Protein AF-A0A523Q6M3-F1 (afdb_monomer_lite)

Foldseek 3Di:
DDDCPPVCVVLVVVVVVCVVCVVVVNNDDDDDDPPPPPVVVVVCVVSVDDDDPPDDDDDDDDDDDPVD

Radius of gyration: 15.51 Å; chains: 1; bounding box: 35×27×35 Å

pLDDT: mean 88.48, std 12.7, range [41.44, 98.44]

Secondary structure (DSSP, 8-state):
---GGGSSHHHHHHHHHHHHHHHTT---------TT-HHHHHHHHHTT----SS--------SS-TT-

Sequence (68 aa):
MGADWRSGLGKQLVEACLQGLATLGIAKSHIDVFRTNTLGQKFWEATGWKVRDDIVRLSFIRGTNENA

Structure (mmCIF, N/CA/C/O backbone):
data_AF-A0A523Q6M3-F1
#
_entry.id   AF-A0A523Q6M3-F1
#
loop_
_atom_site.group_PDB
_atom_site.id
_atom_site.type_symbol
_atom_site.label_atom_id
_atom_site.label_alt_id
_atom_site.label_comp_id
_atom_site.label_asym_id
_atom_site.label_entity_id
_atom_site.label_seq_id
_atom_site.pdbx_PDB_ins_code
_atom_site.Cartn_x
_atom_site.Cartn_y
_atom_site.Cartn_z
_atom_site.occupancy
_atom_site.B_iso_or_equiv
_atom_site.auth_seq_id
_atom_site.auth_comp_id
_atom_site.auth_asym_id
_atom_site.auth_atom_id
_atom_site.pdbx_PDB_model_num
ATOM 1 N N . MET A 1 1 ? 24.314 -8.617 15.260 1.00 41.44 1 MET A N 1
ATOM 2 C CA . MET A 1 1 ? 23.142 -7.755 15.526 1.00 41.44 1 MET A CA 1
ATOM 3 C C . MET A 1 1 ? 22.161 -7.945 14.385 1.00 41.44 1 MET A C 1
ATOM 5 O O . MET A 1 1 ? 22.464 -7.553 13.267 1.00 41.44 1 MET A O 1
ATOM 9 N N . GLY A 1 2 ? 21.069 -8.672 14.631 1.00 52.78 2 GLY A N 1
ATOM 10 C CA . GLY A 1 2 ? 20.027 -8.899 13.628 1.00 52.78 2 GLY A CA 1
ATOM 11 C C . GLY A 1 2 ? 19.247 -7.613 13.386 1.00 52.78 2 GLY A C 1
ATOM 12 O O . GLY A 1 2 ? 19.052 -6.827 14.307 1.00 52.78 2 GLY A O 1
ATOM 13 N N . ALA A 1 3 ? 18.858 -7.370 12.142 1.00 58.69 3 ALA A N 1
ATOM 14 C CA . ALA A 1 3 ? 18.212 -6.126 11.770 1.00 58.69 3 ALA A CA 1
ATOM 15 C C . ALA A 1 3 ? 16.785 -6.056 12.364 1.00 58.69 3 ALA A C 1
ATOM 17 O O . ALA A 1 3 ? 15.940 -6.909 12.095 1.00 58.69 3 ALA A O 1
ATOM 18 N N . ASP A 1 4 ? 16.548 -5.029 13.182 1.00 63.75 4 ASP A N 1
ATOM 19 C CA . ASP A 1 4 ? 15.366 -4.784 14.034 1.00 63.75 4 ASP A CA 1
ATOM 20 C C . ASP A 1 4 ? 14.079 -4.420 13.255 1.00 63.75 4 ASP A C 1
ATOM 22 O O . ASP A 1 4 ? 13.035 -4.106 13.810 1.00 63.75 4 ASP A O 1
ATOM 26 N N . TRP A 1 5 ? 14.081 -4.505 11.925 1.00 66.06 5 TRP A N 1
ATOM 27 C CA . TRP A 1 5 ? 12.903 -4.172 11.108 1.00 66.06 5 TRP A CA 1
ATOM 28 C C . TRP A 1 5 ? 11.728 -5.151 11.284 1.00 66.06 5 TRP A C 1
ATOM 30 O O . TRP A 1 5 ? 10.631 -4.902 10.786 1.00 66.06 5 TRP A O 1
ATOM 40 N N . ARG A 1 6 ? 11.937 -6.266 11.996 1.00 68.62 6 ARG A N 1
ATOM 41 C CA . ARG A 1 6 ? 10.909 -7.273 12.308 1.00 68.62 6 ARG A CA 1
ATOM 42 C C . ARG A 1 6 ? 10.181 -7.036 13.633 1.00 68.62 6 ARG A C 1
ATOM 44 O O . ARG A 1 6 ? 9.249 -7.779 13.920 1.00 68.62 6 ARG A O 1
ATOM 51 N N . SER A 1 7 ? 10.541 -6.013 14.412 1.00 77.12 7 SER A N 1
ATOM 52 C CA . SER A 1 7 ? 9.874 -5.684 15.687 1.00 77.12 7 SER A CA 1
ATOM 53 C C . SER A 1 7 ? 8.452 -5.129 15.529 1.00 77.12 7 SER A C 1
ATOM 55 O O . SER A 1 7 ? 7.769 -4.856 16.512 1.00 77.12 7 SER A O 1
ATOM 57 N N . GLY A 1 8 ? 7.969 -4.973 14.291 1.00 87.69 8 GLY A N 1
ATOM 58 C CA . GLY A 1 8 ? 6.627 -4.467 14.004 1.00 87.69 8 GLY A CA 1
ATOM 59 C C . GLY A 1 8 ? 6.516 -2.943 14.054 1.00 87.69 8 GLY A C 1
ATOM 60 O O . GLY A 1 8 ? 5.421 -2.420 13.851 1.00 87.69 8 GLY A O 1
ATOM 61 N N . LEU A 1 9 ? 7.628 -2.225 14.249 1.00 91.12 9 LEU A N 1
ATOM 62 C CA . LEU A 1 9 ? 7.659 -0.761 14.308 1.00 91.12 9 LEU A CA 1
ATOM 63 C C . LEU A 1 9 ? 7.024 -0.110 13.069 1.00 91.12 9 LEU A C 1
ATOM 65 O O . LEU A 1 9 ? 6.227 0.812 13.199 1.00 91.12 9 LEU A O 1
ATOM 69 N N . GLY A 1 10 ? 7.295 -0.640 11.871 1.00 90.88 10 GLY A N 1
ATOM 70 C CA . GLY A 1 10 ? 6.690 -0.133 10.634 1.00 90.88 10 GLY A CA 1
ATOM 71 C C . GLY A 1 10 ? 5.158 -0.185 10.646 1.00 90.88 10 GLY A C 1
ATOM 72 O O . GLY A 1 10 ? 4.512 0.775 10.242 1.00 90.88 10 GLY A O 1
ATOM 73 N N . LYS A 1 11 ? 4.565 -1.265 11.173 1.00 92.94 11 LYS A N 1
ATOM 74 C CA . LYS A 1 11 ? 3.104 -1.382 11.307 1.00 92.94 11 LYS A CA 1
ATOM 75 C C . LYS A 1 11 ? 2.558 -0.363 12.310 1.00 92.94 11 LYS A C 1
ATOM 77 O O . LYS A 1 11 ? 1.542 0.263 12.036 1.00 92.94 11 LYS A O 1
ATOM 82 N N . GLN A 1 12 ? 3.237 -0.184 13.444 1.00 94.69 12 GLN A N 1
ATOM 83 C CA . GLN A 1 12 ? 2.824 0.774 14.478 1.00 94.69 12 GLN A CA 1
ATOM 84 C C . GLN A 1 12 ? 2.857 2.219 13.963 1.00 94.69 12 GLN A C 1
ATOM 86 O O . GLN A 1 12 ? 1.927 2.978 14.215 1.00 94.69 12 GLN A O 1
ATOM 91 N N . LEU A 1 13 ? 3.893 2.581 13.200 1.00 95.19 13 LEU A N 1
ATOM 92 C CA . LEU A 1 13 ? 4.007 3.905 12.587 1.00 95.19 13 LEU A CA 1
ATOM 93 C C . LEU A 1 13 ? 2.879 4.164 11.581 1.00 95.19 13 LEU A C 1
ATOM 95 O O . LEU A 1 13 ? 2.251 5.218 11.630 1.00 95.19 13 LEU A O 1
ATOM 99 N N . VAL A 1 14 ? 2.590 3.195 10.706 1.00 95.75 14 VAL A N 1
ATOM 100 C CA . VAL A 1 14 ? 1.489 3.307 9.734 1.00 95.75 14 VAL A CA 1
ATOM 101 C C . VAL A 1 14 ? 0.147 3.484 10.442 1.00 95.75 14 VAL A C 1
ATOM 103 O O . VAL A 1 14 ? -0.607 4.384 10.081 1.00 95.75 14 VAL A O 1
ATOM 106 N N . GLU A 1 15 ? -0.133 2.679 11.470 1.00 96.00 15 GLU A N 1
ATOM 107 C CA . GLU A 1 15 ? -1.379 2.766 12.240 1.00 96.00 15 GLU A CA 1
ATOM 108 C C . GLU A 1 15 ? -1.538 4.137 12.910 1.00 96.00 15 GLU A C 1
ATOM 110 O O . GLU A 1 15 ? -2.590 4.763 12.801 1.00 96.00 15 GLU A O 1
ATOM 115 N N . ALA A 1 16 ? -0.477 4.652 13.539 1.00 97.62 16 ALA A N 1
ATOM 116 C CA . ALA A 1 16 ? -0.500 5.971 14.166 1.00 97.62 16 ALA A CA 1
ATOM 117 C C . ALA A 1 16 ? -0.805 7.088 13.151 1.00 97.62 16 ALA A C 1
ATOM 119 O O . ALA A 1 16 ? -1.610 7.981 13.431 1.00 97.62 16 ALA A O 1
ATOM 120 N N . CYS A 1 17 ? -0.212 7.024 11.953 1.00 97.44 17 CYS A N 1
ATOM 121 C CA . CYS A 1 17 ? -0.503 7.970 10.877 1.00 97.44 17 CYS A CA 1
ATOM 122 C C . CYS A 1 17 ? -1.955 7.866 10.392 1.00 97.44 17 CYS A C 1
ATOM 124 O O . CYS A 1 17 ? -2.630 8.888 10.275 1.00 97.44 17 CYS A O 1
ATOM 126 N N . LEU A 1 18 ? -2.450 6.6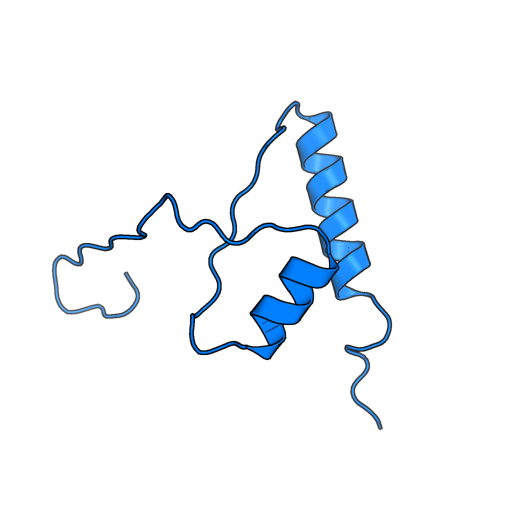52 10.127 1.00 97.50 18 LEU A N 1
ATOM 127 C CA . LEU A 1 18 ? -3.824 6.435 9.661 1.00 97.50 18 LEU A CA 1
ATOM 128 C C . LEU A 1 18 ? -4.854 6.881 10.702 1.00 97.50 18 LEU A C 1
ATOM 130 O O . LEU A 1 18 ? -5.842 7.517 10.340 1.00 97.50 18 LEU A O 1
ATOM 134 N N . GLN A 1 19 ? -4.598 6.632 11.986 1.00 98.00 19 GLN A N 1
ATOM 135 C CA . GLN A 1 19 ? -5.451 7.109 13.069 1.00 98.00 19 GLN A CA 1
ATOM 136 C C . GLN A 1 19 ? -5.499 8.642 13.110 1.00 98.00 19 GLN A C 1
ATOM 138 O O . GLN A 1 19 ? -6.582 9.211 13.241 1.00 98.00 19 GLN A O 1
ATOM 143 N N . GLY A 1 20 ? -4.354 9.316 12.958 1.00 98.44 20 GLY A N 1
ATOM 144 C CA . GLY A 1 20 ? -4.296 10.779 12.885 1.00 98.44 20 GLY A CA 1
ATOM 145 C C . GLY A 1 20 ? -5.014 11.351 11.659 1.00 98.44 20 GLY A C 1
ATOM 146 O O . GLY A 1 20 ? -5.696 12.365 11.756 1.00 98.44 20 GLY A O 1
ATOM 147 N N . LEU A 1 21 ? -4.926 10.686 10.506 1.00 98.31 21 LEU A N 1
ATOM 148 C CA . LEU A 1 21 ? -5.693 11.073 9.317 1.00 98.31 21 LEU A CA 1
ATOM 149 C C . LEU A 1 21 ? -7.202 10.890 9.544 1.00 98.31 21 LEU A C 1
ATOM 151 O O . LEU A 1 21 ? -7.991 11.773 9.203 1.00 98.31 21 LEU A O 1
ATOM 155 N N . ALA A 1 22 ? -7.603 9.792 10.184 1.00 98.12 22 ALA A N 1
ATOM 156 C CA . ALA A 1 22 ? -9.000 9.516 10.489 1.00 98.12 22 ALA A CA 1
ATOM 157 C C . ALA A 1 22 ? -9.613 10.553 11.448 1.00 98.12 22 ALA A C 1
ATOM 159 O O . ALA A 1 22 ? -10.755 10.961 11.232 1.00 98.12 22 ALA A O 1
ATOM 160 N N . THR A 1 23 ? -8.876 11.037 12.460 1.00 98.44 23 THR A N 1
ATOM 161 C CA . THR A 1 23 ? -9.386 12.094 13.362 1.00 98.44 23 THR A CA 1
ATOM 162 C C . THR A 1 23 ? -9.620 13.428 12.651 1.00 98.44 23 THR A C 1
ATOM 164 O O . THR A 1 23 ? -10.463 14.209 13.086 1.00 98.44 23 THR A O 1
ATOM 167 N N . LEU A 1 24 ? -8.932 13.670 11.532 1.00 98.44 24 LEU A N 1
ATOM 168 C CA . LEU A 1 24 ? -9.139 14.827 10.657 1.00 98.44 24 LEU A CA 1
ATOM 169 C C . LEU A 1 24 ? -10.255 14.607 9.617 1.00 98.44 24 LEU A C 1
ATOM 171 O O . LEU A 1 24 ? -10.472 15.461 8.760 1.00 98.44 24 LEU A O 1
ATOM 175 N N . GLY A 1 25 ? -10.955 13.468 9.659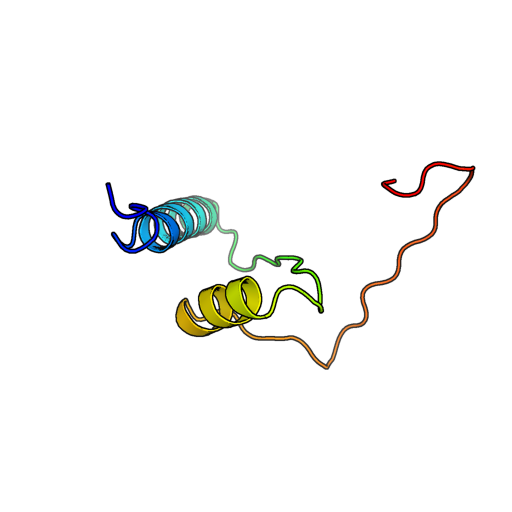 1.00 98.12 25 GLY A N 1
ATOM 176 C CA . GLY A 1 25 ? -11.999 13.117 8.693 1.00 98.12 25 GLY A CA 1
ATOM 177 C C . GLY A 1 25 ? -11.470 12.603 7.349 1.00 98.12 25 GLY A C 1
ATOM 178 O O . GLY A 1 25 ? -12.234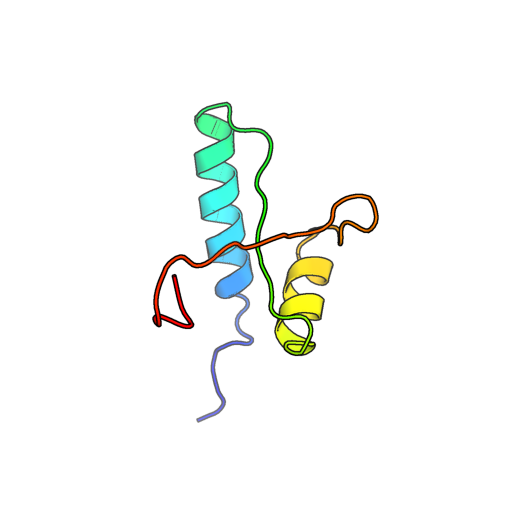 12.495 6.388 1.00 98.12 25 GLY A O 1
ATOM 179 N N . ILE A 1 26 ? -10.180 12.267 7.252 1.00 98.25 26 ILE A N 1
ATOM 180 C CA . ILE A 1 26 ? -9.572 11.735 6.028 1.00 98.25 26 ILE A CA 1
ATOM 181 C C . ILE A 1 26 ? -9.726 10.213 6.028 1.00 98.25 26 ILE A C 1
ATOM 183 O O . ILE A 1 26 ? -8.991 9.489 6.692 1.00 98.25 26 ILE A O 1
ATOM 187 N N . ALA A 1 27 ? -10.696 9.722 5.257 1.00 96.81 27 ALA A N 1
ATOM 188 C CA . ALA A 1 27 ? -11.069 8.306 5.248 1.00 96.81 27 ALA A CA 1
ATOM 189 C C . ALA A 1 27 ? -10.267 7.433 4.265 1.00 96.81 27 ALA A C 1
ATOM 191 O O . ALA A 1 27 ? -10.380 6.208 4.295 1.00 96.81 27 ALA A O 1
ATOM 192 N N . LYS A 1 28 ? -9.504 8.036 3.345 1.00 95.50 28 LYS A N 1
ATOM 193 C CA . LYS A 1 28 ? -8.816 7.303 2.277 1.00 95.50 28 LYS A CA 1
ATOM 194 C C . LYS A 1 28 ? -7.406 7.827 2.066 1.00 95.50 28 LYS A C 1
ATOM 196 O O . LYS A 1 28 ? -7.189 9.028 1.928 1.00 95.50 28 LYS A O 1
ATOM 201 N N . SER A 1 29 ? -6.466 6.899 1.965 1.00 95.94 29 SER A N 1
ATOM 202 C CA . SER A 1 29 ? -5.072 7.171 1.635 1.00 95.94 29 SER A CA 1
ATOM 203 C C . SER A 1 29 ? -4.612 6.230 0.530 1.00 95.94 29 SER A C 1
ATOM 205 O O . SER A 1 29 ? -5.161 5.142 0.348 1.00 95.94 29 SER A O 1
ATOM 207 N N . HIS A 1 30 ? -3.609 6.667 -0.222 1.00 95.12 30 HIS A N 1
ATOM 208 C CA . HIS A 1 30 ? -2.977 5.897 -1.284 1.00 95.12 30 HIS A CA 1
ATO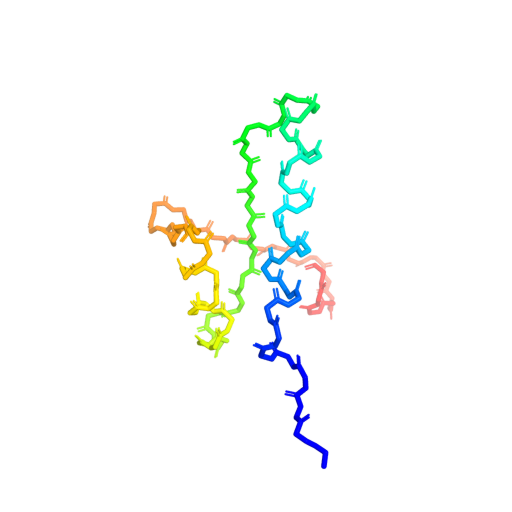M 209 C C . HIS A 1 30 ? -1.466 5.916 -1.068 1.00 95.12 30 HIS A C 1
ATOM 211 O O . HIS A 1 30 ? -0.922 6.905 -0.582 1.00 95.12 30 HIS A O 1
ATOM 217 N N . ILE A 1 31 ? -0.806 4.827 -1.445 1.00 95.81 31 ILE A N 1
ATOM 218 C CA . ILE A 1 31 ? 0.649 4.692 -1.428 1.00 95.81 31 ILE A CA 1
ATOM 219 C C . ILE A 1 31 ? 1.119 4.242 -2.804 1.00 95.81 31 ILE A C 1
ATOM 221 O O . ILE A 1 31 ? 0.401 3.529 -3.507 1.00 95.81 31 ILE A O 1
ATOM 225 N N . ASP A 1 32 ? 2.340 4.627 -3.153 1.00 94.06 32 ASP A N 1
ATOM 226 C CA . ASP A 1 32 ? 3.049 4.089 -4.303 1.00 94.06 32 ASP A CA 1
ATOM 227 C C . ASP A 1 32 ? 4.166 3.180 -3.826 1.00 94.06 32 ASP A C 1
ATOM 229 O O . ASP A 1 32 ? 4.952 3.522 -2.942 1.00 94.06 32 ASP A O 1
ATOM 233 N N . VAL A 1 33 ? 4.233 2.000 -4.427 1.00 94.12 33 VAL A N 1
ATOM 234 C CA . VAL A 1 33 ? 5.262 1.008 -4.143 1.00 94.12 33 VAL A CA 1
ATOM 235 C C . VAL A 1 33 ? 5.831 0.567 -5.477 1.00 94.12 33 VAL A C 1
ATOM 237 O O . VAL A 1 33 ? 5.082 0.222 -6.392 1.00 94.12 33 VAL A O 1
ATOM 240 N N . PHE A 1 34 ? 7.159 0.561 -5.600 1.00 94.12 34 PHE A N 1
ATOM 241 C CA . PHE A 1 34 ? 7.802 0.043 -6.803 1.00 94.12 34 PHE A CA 1
ATOM 242 C C . PHE A 1 34 ? 7.336 -1.387 -7.086 1.00 94.12 34 PHE A C 1
ATOM 244 O O . PHE A 1 34 ? 7.352 -2.250 -6.203 1.00 94.12 34 PHE A O 1
ATOM 251 N N . ARG A 1 35 ? 6.987 -1.661 -8.349 1.00 91.25 35 ARG A N 1
ATOM 252 C CA . ARG A 1 35 ? 6.567 -2.997 -8.806 1.00 91.25 35 ARG A CA 1
ATOM 253 C C . ARG A 1 35 ? 7.629 -4.068 -8.533 1.00 91.25 35 ARG A C 1
ATOM 255 O O . ARG A 1 35 ? 7.292 -5.225 -8.311 1.00 91.25 35 ARG A O 1
ATOM 262 N N . THR A 1 36 ? 8.899 -3.679 -8.516 1.00 95.69 36 THR A N 1
ATOM 263 C CA . THR A 1 36 ? 10.041 -4.555 -8.227 1.00 95.69 36 THR A CA 1
ATOM 264 C C . THR A 1 36 ? 10.282 -4.766 -6.729 1.00 95.69 36 THR A C 1
ATOM 266 O O . THR A 1 36 ? 10.987 -5.699 -6.354 1.00 95.69 36 THR A O 1
ATOM 269 N N . ASN A 1 37 ? 9.681 -3.956 -5.850 1.00 95.69 37 ASN A N 1
ATOM 270 C CA . ASN A 1 37 ? 9.815 -4.101 -4.402 1.00 95.69 37 ASN A CA 1
ATOM 271 C C . ASN A 1 37 ? 8.775 -5.088 -3.847 1.00 95.69 37 ASN A C 1
ATOM 273 O O . ASN A 1 37 ? 7.794 -4.708 -3.203 1.00 95.69 37 ASN A O 1
ATOM 277 N N . THR A 1 38 ? 9.003 -6.378 -4.091 1.00 95.31 38 THR A N 1
ATOM 278 C CA . THR A 1 38 ? 8.098 -7.456 -3.664 1.00 95.31 38 THR A CA 1
ATOM 279 C C . THR A 1 38 ? 7.999 -7.587 -2.143 1.00 95.31 38 THR A C 1
ATOM 281 O O . THR A 1 38 ? 6.958 -7.985 -1.628 1.00 95.31 38 THR A O 1
ATOM 284 N N . LEU A 1 39 ? 9.064 -7.258 -1.401 1.00 93.75 39 LEU A N 1
ATOM 285 C CA . LEU A 1 39 ? 9.042 -7.259 0.067 1.00 93.75 39 LEU A CA 1
ATOM 286 C C . LEU A 1 39 ? 8.145 -6.141 0.607 1.00 93.75 39 LEU A C 1
ATOM 288 O O . LEU A 1 39 ? 7.333 -6.387 1.497 1.00 93.75 39 LEU A O 1
ATOM 292 N N . GLY A 1 40 ? 8.250 -4.939 0.035 1.00 93.94 40 GLY A N 1
ATOM 293 C CA . GLY A 1 40 ? 7.388 -3.809 0.370 1.00 93.94 40 GLY A CA 1
ATOM 294 C C . GLY A 1 40 ? 5.922 -4.093 0.052 1.00 93.94 40 GLY A C 1
ATOM 295 O O . GLY A 1 40 ? 5.071 -3.872 0.905 1.00 93.94 40 GLY A O 1
ATOM 296 N N . GLN A 1 41 ? 5.624 -4.652 -1.125 1.00 95.12 41 GLN A N 1
ATOM 297 C CA . GLN A 1 41 ? 4.253 -5.044 -1.489 1.00 95.12 41 GLN A CA 1
ATOM 298 C C . GLN A 1 41 ? 3.646 -6.005 -0.457 1.00 95.12 41 GLN A C 1
ATOM 300 O O . GLN A 1 41 ? 2.585 -5.719 0.092 1.00 95.12 41 GLN A O 1
ATOM 305 N N . LYS A 1 42 ? 4.380 -7.066 -0.086 1.00 94.38 42 LYS A N 1
ATOM 306 C CA . LYS A 1 42 ? 3.944 -8.017 0.951 1.00 94.38 42 LYS A CA 1
ATOM 307 C C . LYS A 1 42 ? 3.691 -7.352 2.304 1.00 94.38 42 LYS A C 1
ATOM 309 O O . LYS A 1 42 ? 2.742 -7.723 2.987 1.00 94.38 42 LYS A O 1
ATOM 314 N N . PHE A 1 43 ? 4.521 -6.388 2.705 1.00 94.75 43 PHE A N 1
ATOM 315 C CA . PHE A 1 43 ? 4.303 -5.630 3.940 1.00 94.75 43 PHE A CA 1
ATOM 316 C C . PHE A 1 43 ? 2.984 -4.839 3.898 1.00 94.75 43 PHE A C 1
ATOM 318 O O . PHE A 1 43 ? 2.201 -4.894 4.848 1.00 94.75 43 PHE A O 1
ATOM 325 N N . TRP A 1 44 ? 2.712 -4.133 2.800 1.00 96.44 44 TRP A N 1
ATOM 326 C CA . TRP A 1 44 ? 1.505 -3.317 2.670 1.00 96.44 44 TRP A 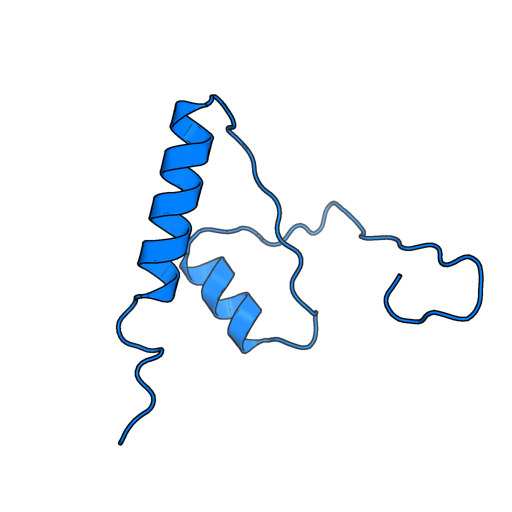CA 1
ATOM 327 C C . TRP A 1 44 ? 0.233 -4.169 2.581 1.00 96.44 44 TRP A C 1
ATOM 329 O O . TRP A 1 44 ? -0.734 -3.900 3.292 1.00 96.44 44 TRP A O 1
ATOM 339 N N . GLU A 1 45 ? 0.254 -5.260 1.815 1.00 95.31 45 GLU A N 1
ATOM 340 C CA . GLU A 1 45 ? -0.853 -6.226 1.784 1.00 95.31 45 GLU A CA 1
ATOM 341 C C . GLU A 1 45 ? -1.125 -6.823 3.177 1.00 95.31 45 GLU A C 1
ATOM 343 O O . GLU A 1 45 ? -2.269 -6.855 3.634 1.00 95.31 45 GLU A O 1
ATOM 348 N N . ALA A 1 46 ? -0.075 -7.209 3.912 1.00 93.00 46 ALA A N 1
ATOM 349 C CA . ALA A 1 46 ? -0.199 -7.741 5.272 1.00 93.00 46 ALA A CA 1
ATOM 350 C C . ALA A 1 46 ? -0.698 -6.708 6.304 1.00 93.00 46 ALA A C 1
ATOM 352 O O . ALA A 1 46 ? -1.170 -7.086 7.377 1.00 93.00 46 ALA A O 1
ATOM 353 N N . THR A 1 47 ? -0.601 -5.411 5.999 1.00 92.75 47 THR A N 1
ATOM 354 C CA . THR A 1 47 ? -1.141 -4.315 6.824 1.00 92.75 47 THR A CA 1
ATOM 355 C C . THR A 1 47 ? -2.523 -3.845 6.358 1.00 92.75 47 THR A C 1
ATOM 357 O O . THR A 1 47 ? -3.018 -2.831 6.837 1.00 92.75 47 THR A O 1
ATOM 360 N N . GLY A 1 48 ? -3.182 -4.604 5.474 1.00 93.62 48 GLY A N 1
ATOM 361 C CA . GLY A 1 48 ? -4.572 -4.380 5.067 1.00 93.62 48 GLY A CA 1
ATOM 362 C C . GLY A 1 48 ? -4.747 -3.471 3.849 1.00 93.62 48 GLY A C 1
ATOM 363 O O . GLY A 1 48 ? -5.882 -3.192 3.453 1.00 93.62 48 GLY A O 1
ATOM 364 N N . TRP A 1 49 ? -3.651 -3.031 3.225 1.00 96.81 49 TRP A N 1
ATOM 365 C CA . TRP A 1 49 ? -3.712 -2.259 1.988 1.00 96.81 49 TRP A CA 1
ATOM 366 C C . TRP A 1 49 ? -4.069 -3.165 0.813 1.00 96.81 49 TRP A C 1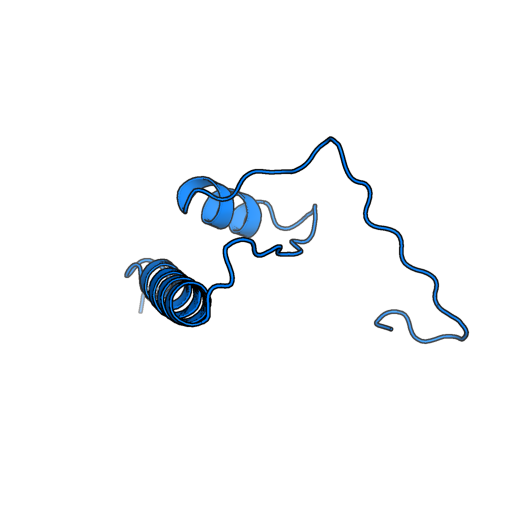
ATOM 368 O O . TRP A 1 49 ? -3.655 -4.320 0.739 1.00 96.81 49 TRP A O 1
ATOM 378 N N . LYS A 1 50 ? -4.842 -2.627 -0.132 1.00 95.50 50 LYS A N 1
ATOM 379 C CA . LYS A 1 50 ? -5.281 -3.359 -1.323 1.00 95.50 50 LYS A CA 1
ATOM 380 C C . LYS A 1 50 ? -4.557 -2.844 -2.554 1.00 95.50 50 LYS A C 1
ATOM 382 O O . LYS A 1 50 ? -4.589 -1.642 -2.827 1.00 95.50 50 LYS A O 1
ATOM 387 N N . VAL A 1 51 ? -3.971 -3.763 -3.317 1.00 93.81 51 VAL A N 1
ATOM 388 C CA . VAL A 1 51 ? -3.479 -3.473 -4.667 1.00 93.81 51 VAL A CA 1
ATOM 389 C C . VAL A 1 51 ? -4.664 -3.040 -5.532 1.00 93.81 51 VAL A C 1
ATOM 391 O O . VAL A 1 51 ? -5.749 -3.615 -5.444 1.00 93.81 51 VAL A O 1
ATOM 394 N N . ARG A 1 52 ? -4.466 -1.984 -6.324 1.00 93.88 52 ARG A N 1
ATOM 395 C CA . ARG A 1 52 ? -5.464 -1.463 -7.262 1.00 93.88 52 ARG A CA 1
ATOM 396 C C . ARG A 1 52 ? -5.106 -1.918 -8.669 1.00 93.88 52 ARG A C 1
ATOM 398 O O . ARG A 1 52 ? -4.019 -1.611 -9.152 1.00 93.88 52 ARG A O 1
ATOM 405 N N . ASP A 1 53 ? -6.010 -2.662 -9.286 1.00 90.25 53 ASP A N 1
ATOM 406 C CA . ASP A 1 53 ? -5.957 -3.112 -10.681 1.00 90.25 53 ASP A CA 1
ATOM 407 C C . ASP A 1 53 ? -6.825 -2.245 -11.607 1.00 90.25 53 ASP A C 1
ATOM 409 O O . ASP A 1 53 ? -6.660 -2.266 -12.823 1.00 90.25 53 ASP A O 1
ATOM 413 N N . ASP A 1 54 ? -7.700 -1.429 -11.023 1.00 92.31 54 ASP A N 1
ATOM 414 C CA . ASP A 1 54 ? -8.616 -0.522 -11.705 1.00 92.31 54 ASP A CA 1
ATOM 415 C C . ASP A 1 54 ? -8.001 0.841 -12.057 1.00 92.31 54 ASP A C 1
ATOM 417 O O . ASP A 1 54 ? -8.627 1.646 -12.747 1.00 92.31 54 ASP A O 1
ATOM 421 N N . ILE A 1 55 ? -6.786 1.128 -11.577 1.00 88.81 55 ILE A N 1
ATOM 422 C CA . ILE A 1 55 ? -6.123 2.426 -11.735 1.00 88.81 55 ILE A CA 1
ATOM 423 C C . ILE A 1 55 ? -4.709 2.222 -12.278 1.00 88.81 55 ILE A C 1
ATOM 425 O O . ILE A 1 55 ? -3.931 1.428 -11.751 1.00 88.81 55 ILE A O 1
ATOM 429 N N . VAL A 1 56 ? -4.345 3.007 -13.295 1.00 89.31 56 VAL A N 1
ATOM 430 C CA . VAL A 1 56 ? -2.969 3.109 -13.798 1.00 89.31 56 VAL A CA 1
ATOM 431 C C . VAL A 1 56 ? -2.303 4.383 -13.278 1.00 89.31 56 VAL A C 1
ATOM 433 O O . VAL A 1 56 ? -2.884 5.467 -13.327 1.00 89.31 56 VAL A O 1
ATOM 436 N N . ARG A 1 57 ? -1.066 4.267 -12.780 1.00 90.38 57 ARG A N 1
ATOM 437 C CA . ARG A 1 57 ? -0.227 5.422 -12.433 1.00 90.38 57 ARG A CA 1
ATOM 438 C C . ARG A 1 57 ? 0.502 5.892 -13.690 1.00 90.38 57 ARG A C 1
ATOM 440 O O . ARG A 1 57 ? 1.249 5.120 -14.284 1.00 90.38 57 ARG A O 1
ATOM 447 N N . LEU A 1 58 ? 0.290 7.147 -14.073 1.00 90.06 58 LEU A N 1
ATOM 448 C CA . LEU A 1 58 ? 0.951 7.791 -15.206 1.00 90.06 58 LEU A CA 1
ATOM 449 C C . LEU A 1 58 ? 1.797 8.958 -14.694 1.00 90.06 58 LEU A C 1
ATOM 451 O O . LEU A 1 58 ? 1.349 9.698 -13.819 1.00 90.06 58 LEU A O 1
ATOM 455 N N . SER A 1 59 ? 2.981 9.134 -15.272 1.00 87.25 59 SER A N 1
ATOM 456 C CA . SER A 1 59 ? 3.865 10.272 -15.011 1.00 87.25 59 SER A CA 1
ATOM 457 C C . SER A 1 59 ? 4.243 10.918 -16.339 1.00 87.25 59 SER A C 1
ATOM 459 O O . SER A 1 59 ? 4.440 10.224 -17.336 1.00 87.25 59 SER A O 1
ATOM 461 N N . PHE A 1 60 ? 4.350 12.243 -16.359 1.00 88.50 60 PHE A N 1
ATOM 462 C CA . PHE A 1 60 ? 4.835 12.992 -17.512 1.00 88.50 60 PHE A CA 1
ATOM 463 C C . PHE A 1 60 ? 5.914 13.961 -17.046 1.00 88.50 60 PHE A C 1
ATOM 465 O O . PHE A 1 60 ? 5.643 14.871 -16.266 1.00 88.50 60 PHE A O 1
ATOM 472 N N . ILE A 1 61 ? 7.131 13.761 -17.537 1.00 85.75 61 ILE A N 1
ATOM 473 C CA . ILE A 1 61 ? 8.295 14.556 -17.160 1.00 85.75 61 ILE A CA 1
ATOM 474 C C . ILE A 1 61 ? 8.576 15.549 -18.290 1.00 85.75 61 ILE A C 1
ATOM 476 O O . ILE A 1 61 ? 8.753 15.156 -19.444 1.00 85.75 61 ILE A O 1
ATOM 480 N N . ARG A 1 62 ? 8.629 16.848 -17.970 1.00 82.69 62 ARG A N 1
ATOM 481 C CA . ARG A 1 62 ? 9.154 17.879 -18.882 1.00 82.69 62 ARG A CA 1
ATOM 482 C C . ARG A 1 62 ? 10.612 18.159 -18.527 1.00 82.69 62 ARG A C 1
ATOM 484 O O . ARG A 1 62 ? 10.881 18.747 -17.486 1.00 82.69 62 ARG A O 1
ATOM 491 N N . GLY A 1 63 ? 11.537 17.777 -19.405 1.00 82.44 63 GLY A N 1
ATOM 492 C CA . GLY A 1 63 ? 12.981 17.949 -19.199 1.00 82.44 63 GLY A CA 1
ATOM 493 C C . GLY A 1 63 ? 13.683 16.652 -18.789 1.00 82.44 63 GLY A C 1
ATOM 494 O O . GLY A 1 63 ? 13.100 15.578 -18.858 1.00 82.44 63 GLY A O 1
ATOM 495 N N . THR A 1 64 ? 14.954 16.740 -18.400 1.00 77.31 64 THR A N 1
ATOM 496 C CA . THR A 1 64 ? 15.844 15.573 -18.235 1.00 77.31 64 THR A CA 1
ATOM 497 C C . THR A 1 64 ? 15.901 15.002 -16.813 1.00 77.31 64 THR A C 1
ATOM 499 O O . THR A 1 64 ? 16.855 14.303 -16.489 1.00 77.31 64 THR A O 1
ATOM 502 N N . ASN A 1 65 ? 14.945 15.313 -15.930 1.00 73.44 65 ASN A N 1
ATOM 503 C CA . ASN A 1 65 ? 14.994 14.826 -14.548 1.00 73.44 65 ASN A CA 1
ATOM 504 C C . ASN A 1 65 ? 14.165 13.547 -14.374 1.00 73.44 65 ASN A C 1
ATOM 506 O O . ASN A 1 65 ? 12.943 13.607 -14.325 1.00 73.44 65 ASN A O 1
ATOM 510 N N . GLU A 1 66 ? 14.841 12.408 -14.248 1.00 62.91 66 GLU A N 1
ATOM 511 C CA . GLU A 1 66 ? 14.242 11.067 -14.159 1.00 62.91 66 GLU A CA 1
ATOM 512 C C . GLU A 1 66 ? 13.417 10.823 -12.878 1.00 62.91 66 GLU A C 1
ATOM 514 O O . GLU A 1 66 ? 12.649 9.866 -12.828 1.00 62.91 66 GLU A O 1
ATOM 519 N N . ASN A 1 67 ? 13.542 11.693 -11.865 1.00 62.97 67 ASN A N 1
ATOM 520 C CA . ASN A 1 67 ? 12.849 11.583 -10.572 1.00 62.97 67 ASN A CA 1
ATOM 521 C C . ASN A 1 67 ? 11.811 12.699 -10.317 1.00 62.97 67 ASN A C 1
ATOM 523 O O . ASN A 1 67 ? 11.452 12.928 -9.160 1.00 62.97 67 ASN A O 1
ATOM 527 N N . ALA A 1 68 ? 11.390 13.436 -11.353 1.00 58.44 68 ALA A N 1
ATOM 528 C CA . ALA A 1 68 ? 10.361 14.479 -11.243 1.00 58.44 68 ALA A CA 1
ATOM 529 C C . ALA A 1 68 ? 8.928 13.920 -11.250 1.00 58.44 68 ALA A C 1
ATOM 531 O O . ALA A 1 68 ? 8.673 12.920 -11.961 1.00 58.44 68 ALA A O 1
#